Protein AF-A0A7W0U0N6-F1 (afdb_monomer)

Radius of gyration: 21.09 Å; Cα contacts (8 Å, |Δi|>4): 89; chains: 1; bounding box: 69×29×60 Å

Solvent-accessible surface area (backbone atoms only — not comparable to full-atom values): 8696 Å² total; per-residue (Å²): 133,81,74,81,74,58,59,68,42,43,40,37,26,28,72,69,35,67,68,32,42,52,53,50,46,70,64,41,48,64,62,42,32,56,54,19,29,76,70,56,76,35,71,67,64,10,51,52,24,40,54,53,24,50,54,53,46,60,73,46,20,74,78,48,62,51,89,54,74,61,64,69,55,53,49,50,43,24,53,51,38,28,52,51,50,50,53,47,56,55,50,56,56,55,70,77,46,95,68,92,76,91,75,93,65,88,69,77,49,86,72,50,64,69,55,61,72,66,80,81,74,85,85,76,77,79,79,90,74,82,81,74,88,84,88,82,89,79,85,85,135

Mean predicted aligned error: 13.94 Å

Nearest PDB structures (foldseek):
  5wuq-assembly1_A  TM=8.805E-01  e=7.749E-04  Bacillus subtilis subsp. subtilis str. 168
  5wur-assembly1_A  TM=8.815E-01  e=9.084E-04  Bacillus subtilis subsp. subtilis str. 168
  5wur-assembly2_B  TM=8.738E-01  e=4.450E-03  Bacillus subtilis subsp. subtilis str. 168
  4cxf-assembly1_A  TM=7.853E-01  e=4.948E-03  Cupriavidus metallidurans CH34
  8z6g-assembly1_B  TM=7.112E-01  e=2.620E-03  Pseudomonas aeruginosa

Secondary structure (DSSP, 8-state):
--PPPPHHHHHHHHTT-HHHHHHHHHHHHHHHHHHHHHHH--HHHHHHHHHHHHHHHHHTGGGS-TTS-HHHHHHHHHHHHHHHHHHHHHHHHHHHS---------PPPTTHHHHTT-S-S--------------------

Foldseek 3Di:
DQDQDDLVLLVVLLVLDPVSLVVVCVRCVVVLLVLLCVLQVDNVLSNVLLVVLSVVCSVCSVVDDSVDRVRVVSNVSSNVSSVVSVVVVVVVVCVVDPDDDDDDDPDDPPVVVVVVVPDDDPPPDDDDDDPDDDDDDDDDD

Structure (mmCIF, N/CA/C/O backbone):
data_AF-A0A7W0U0N6-F1
#
_entry.id   AF-A0A7W0U0N6-F1
#
loop_
_atom_site.group_PDB
_atom_site.id
_atom_site.type_symbol
_atom_site.label_atom_id
_atom_site.label_alt_id
_atom_site.label_comp_id
_atom_site.label_asym_id
_atom_site.label_entity_id
_atom_site.label_seq_id
_atom_site.pdbx_PDB_ins_code
_atom_site.Cartn_x
_atom_site.Cartn_y
_atom_site.Cartn_z
_atom_site.occupancy
_atom_site.B_iso_or_equiv
_atom_site.auth_seq_id
_atom_site.auth_comp_id
_atom_site.auth_asym_id
_atom_site.auth_atom_id
_atom_site.pdbx_PDB_model_num
ATOM 1 N N . MET A 1 1 ? -10.002 9.837 -11.534 1.00 39.72 1 MET A N 1
ATOM 2 C CA . MET A 1 1 ? -11.162 10.024 -10.641 1.00 39.72 1 MET A CA 1
ATOM 3 C C . MET A 1 1 ? -11.170 8.857 -9.666 1.00 39.72 1 MET A C 1
ATOM 5 O O . MET A 1 1 ? -11.759 7.830 -9.962 1.00 39.72 1 MET A O 1
ATOM 9 N N . THR A 1 2 ? -10.392 8.945 -8.587 1.00 52.56 2 THR A N 1
ATOM 10 C CA . THR A 1 2 ? -10.300 7.864 -7.596 1.00 52.56 2 THR A CA 1
ATOM 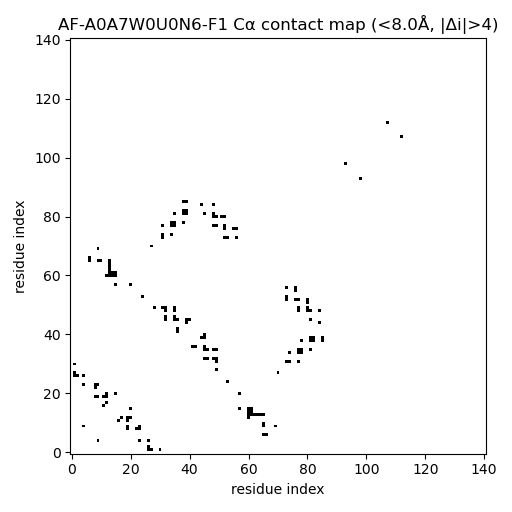11 C C . THR A 1 2 ? -11.601 7.854 -6.805 1.00 52.56 2 THR A C 1
ATOM 13 O O . THR A 1 2 ? -11.928 8.863 -6.180 1.00 52.56 2 THR A O 1
ATOM 16 N N . GLY A 1 3 ? -12.380 6.776 -6.906 1.00 58.25 3 GLY A N 1
ATOM 17 C CA . GLY A 1 3 ? -13.608 6.629 -6.129 1.00 58.25 3 GLY A CA 1
ATOM 18 C C . GLY A 1 3 ? -13.264 6.707 -4.646 1.00 58.25 3 GLY A C 1
ATOM 19 O O . GLY A 1 3 ? -12.399 5.966 -4.182 1.00 58.25 3 GLY A O 1
ATOM 20 N N . ARG A 1 4 ? -13.873 7.647 -3.918 1.00 71.88 4 ARG A N 1
ATOM 21 C CA . ARG A 1 4 ? -13.739 7.691 -2.461 1.00 71.88 4 ARG A CA 1
ATOM 22 C C . ARG A 1 4 ? -14.380 6.429 -1.898 1.00 71.88 4 ARG A C 1
ATOM 24 O O . ARG A 1 4 ? -15.546 6.164 -2.178 1.00 71.88 4 ARG A O 1
ATOM 31 N N . VAL A 1 5 ? -13.601 5.666 -1.145 1.00 86.56 5 VAL A N 1
ATOM 32 C CA . VAL A 1 5 ? -14.099 4.530 -0.370 1.00 86.56 5 VAL A CA 1
ATOM 33 C C . VAL A 1 5 ? -14.861 5.068 0.844 1.00 86.56 5 VAL A C 1
ATOM 35 O O . VAL A 1 5 ? -14.528 6.140 1.356 1.00 86.56 5 VAL A O 1
ATOM 38 N N . ASP A 1 6 ? -15.909 4.360 1.267 1.00 91.06 6 ASP A N 1
ATOM 39 C CA . ASP A 1 6 ? -16.696 4.738 2.442 1.00 91.06 6 ASP A CA 1
ATOM 40 C C . ASP A 1 6 ? -15.800 4.793 3.689 1.00 91.06 6 ASP A C 1
ATOM 42 O O . ASP A 1 6 ? -14.921 3.954 3.900 1.00 91.06 6 ASP A O 1
ATOM 46 N N . GLN A 1 7 ? -16.033 5.786 4.538 1.00 91.31 7 GLN A N 1
ATOM 47 C CA . GLN A 1 7 ? -15.305 5.953 5.785 1.00 91.31 7 GLN A CA 1
ATOM 48 C C . GLN A 1 7 ? -15.513 4.779 6.751 1.00 91.31 7 GLN A C 1
ATOM 50 O O . GLN A 1 7 ? -14.628 4.470 7.548 1.00 91.31 7 GLN A O 1
ATOM 55 N N . GLU A 1 8 ? -16.647 4.085 6.664 1.00 94.00 8 GLU A N 1
ATOM 56 C CA . GLU A 1 8 ? -16.878 2.861 7.429 1.00 94.00 8 GLU A CA 1
ATOM 57 C C . GLU A 1 8 ? -15.938 1.723 6.998 1.00 94.00 8 GLU A C 1
ATOM 59 O O . GLU A 1 8 ? -15.386 1.017 7.841 1.00 94.00 8 GLU A O 1
ATOM 64 N N . VAL A 1 9 ? -15.672 1.587 5.696 1.00 94.62 9 VAL A N 1
ATOM 65 C CA . VAL A 1 9 ? -14.695 0.614 5.178 1.00 94.62 9 VAL A CA 1
ATOM 66 C C . VAL A 1 9 ? -13.292 0.968 5.672 1.00 94.62 9 VAL A C 1
ATOM 68 O O . VAL A 1 9 ? -12.547 0.095 6.110 1.00 94.62 9 VAL A O 1
ATOM 71 N N . VAL A 1 10 ? -12.945 2.257 5.690 1.00 94.00 10 VAL A N 1
ATOM 72 C CA . VAL A 1 10 ? -11.660 2.734 6.225 1.00 94.00 10 VAL A CA 1
ATOM 73 C C . VAL A 1 10 ? -11.507 2.408 7.719 1.00 94.00 10 VAL A C 1
ATOM 75 O O . VAL A 1 10 ? -10.438 1.968 8.145 1.00 94.00 10 VAL A O 1
ATOM 78 N N . ARG A 1 11 ? -12.573 2.557 8.517 1.00 94.81 11 ARG A N 1
ATOM 79 C CA . ARG A 1 11 ? -12.577 2.184 9.944 1.00 94.81 11 ARG A CA 1
ATOM 80 C C . ARG A 1 11 ? -12.355 0.693 10.160 1.00 94.81 11 ARG A C 1
ATOM 82 O O . ARG A 1 11 ? -11.537 0.320 10.995 1.00 94.81 11 ARG A O 1
ATOM 89 N N . ARG A 1 12 ? -13.053 -0.154 9.403 1.00 95.88 12 ARG A N 1
ATOM 90 C CA . ARG A 1 12 ? -12.893 -1.615 9.484 1.00 95.88 12 ARG A CA 1
ATOM 91 C C . ARG A 1 12 ? -11.507 -2.061 9.040 1.00 95.88 12 ARG A C 1
ATOM 93 O O . ARG A 1 12 ? -10.902 -2.910 9.684 1.00 95.88 12 ARG A O 1
ATOM 100 N N . PHE A 1 13 ? -10.958 -1.428 8.007 1.00 94.88 13 PHE A N 1
ATOM 101 C CA . PHE A 1 13 ? -9.581 -1.663 7.588 1.00 94.88 13 PHE A CA 1
ATOM 102 C C . PHE A 1 13 ? -8.575 -1.334 8.701 1.00 94.88 13 PHE A C 1
ATOM 104 O O . PHE A 1 13 ? -7.690 -2.143 8.971 1.00 94.88 13 PHE A O 1
ATOM 111 N N . ALA A 1 14 ? -8.735 -0.202 9.395 1.00 94.12 14 ALA A N 1
ATOM 112 C CA . ALA A 1 14 ? -7.889 0.144 10.543 1.00 94.12 14 ALA A CA 1
ATOM 113 C C . ALA A 1 14 ? -8.038 -0.848 11.717 1.00 94.12 14 ALA A C 1
ATOM 115 O O . ALA A 1 14 ? -7.108 -1.026 12.500 1.00 94.12 14 ALA A O 1
ATOM 116 N N . ALA A 1 15 ? -9.185 -1.526 11.818 1.00 94.19 15 ALA A N 1
ATOM 117 C CA . ALA A 1 15 ? -9.430 -2.596 12.784 1.00 94.19 15 ALA A CA 1
ATOM 118 C C . ALA A 1 15 ? -8.908 -3.981 12.339 1.00 94.19 15 ALA A C 1
ATOM 120 O O . ALA A 1 15 ? -9.013 -4.933 13.111 1.00 94.19 15 ALA A O 1
ATOM 121 N N . GLY A 1 16 ? -8.338 -4.106 11.133 1.00 92.94 16 GLY A N 1
ATOM 122 C CA . GLY A 1 16 ? -7.803 -5.368 10.610 1.00 92.94 16 GLY A CA 1
ATOM 123 C C . GLY A 1 16 ? -8.845 -6.291 9.970 1.00 92.94 16 GLY A C 1
ATOM 124 O O . GLY A 1 16 ? -8.675 -7.505 9.999 1.00 92.94 16 GLY A O 1
ATOM 125 N N . ASP A 1 17 ? -9.925 -5.744 9.410 1.00 96.31 17 ASP A N 1
ATOM 126 C CA . ASP A 1 17 ? -10.930 -6.511 8.662 1.00 96.31 17 ASP A CA 1
ATOM 127 C C . ASP A 1 17 ? -10.449 -6.835 7.227 1.00 96.31 17 ASP A C 1
ATOM 129 O O . ASP A 1 17 ? -10.186 -5.937 6.417 1.00 96.31 17 ASP A O 1
ATOM 133 N N . ASP A 1 18 ? -10.369 -8.128 6.899 1.00 94.56 18 ASP A N 1
ATOM 134 C CA . ASP A 1 18 ? -9.938 -8.638 5.588 1.00 94.56 18 ASP A CA 1
ATOM 135 C C . ASP A 1 18 ? -10.884 -8.255 4.432 1.00 94.56 18 ASP A C 1
ATOM 137 O O . ASP A 1 18 ? -10.447 -8.027 3.293 1.00 94.56 18 ASP A O 1
ATOM 141 N N . ALA A 1 19 ? -12.191 -8.167 4.694 1.00 95.94 19 ALA A N 1
ATOM 142 C CA . ALA A 1 19 ? -13.171 -7.771 3.688 1.00 95.94 19 ALA A CA 1
ATOM 143 C C . ALA A 1 19 ? -13.000 -6.289 3.339 1.00 95.94 19 ALA A C 1
ATOM 145 O O . ALA A 1 19 ? -12.955 -5.928 2.160 1.00 95.94 19 ALA A O 1
ATOM 146 N N . ALA A 1 20 ? -12.785 -5.448 4.354 1.00 95.62 20 ALA A N 1
ATOM 147 C CA . ALA A 1 20 ? -12.505 -4.031 4.155 1.00 95.62 20 ALA A CA 1
ATOM 148 C C . ALA A 1 20 ? -11.193 -3.801 3.388 1.00 95.62 20 ALA A C 1
ATOM 150 O O . ALA A 1 20 ? -11.130 -2.963 2.483 1.00 95.62 20 ALA A O 1
ATOM 151 N N . PHE A 1 21 ? -10.151 -4.585 3.681 1.00 95.56 21 PHE A N 1
ATOM 152 C CA . PHE A 1 21 ? -8.914 -4.556 2.900 1.00 95.56 21 PHE A CA 1
ATOM 153 C C . PHE A 1 21 ? -9.141 -4.929 1.435 1.00 95.56 21 PHE A C 1
ATOM 155 O O . PHE A 1 21 ? -8.623 -4.259 0.542 1.00 95.56 21 PHE A O 1
ATOM 162 N N . SER A 1 22 ? -9.955 -5.952 1.173 1.00 95.75 22 SER A N 1
ATOM 163 C CA . SER A 1 22 ? -10.295 -6.370 -0.190 1.00 95.75 22 SER A CA 1
ATOM 164 C C . SER A 1 22 ? -11.011 -5.266 -0.976 1.00 95.75 22 SER A C 1
ATOM 166 O O . SER A 1 22 ? -10.752 -5.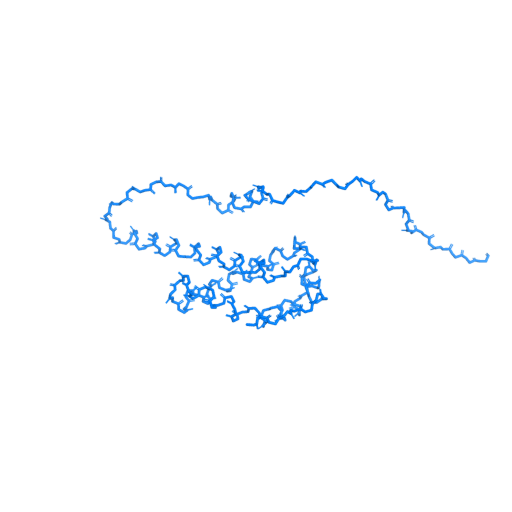080 -2.168 1.00 95.75 22 SER A O 1
ATOM 168 N N . GLU A 1 23 ? -11.887 -4.501 -0.324 1.00 95.50 23 GLU A N 1
ATOM 169 C CA . GLU A 1 23 ? -12.556 -3.345 -0.930 1.00 95.50 23 GLU A CA 1
ATOM 170 C C . GLU A 1 23 ? -11.569 -2.219 -1.264 1.00 95.50 23 GLU A C 1
ATOM 172 O O . GLU A 1 23 ? -11.557 -1.718 -2.393 1.00 95.50 23 GLU A O 1
ATOM 177 N N . ILE A 1 24 ? -10.681 -1.878 -0.327 1.00 95.25 24 ILE A N 1
ATOM 178 C CA . ILE A 1 24 ? -9.612 -0.894 -0.548 1.00 95.25 24 ILE A CA 1
ATOM 179 C C . ILE A 1 24 ? -8.692 -1.348 -1.686 1.00 95.25 24 ILE A C 1
ATOM 181 O O . ILE A 1 24 ? -8.366 -0.560 -2.575 1.00 95.25 24 ILE A O 1
ATOM 185 N N . TYR A 1 25 ? -8.311 -2.623 -1.717 1.00 95.56 25 TYR A N 1
ATOM 186 C CA . TYR A 1 25 ? -7.469 -3.177 -2.771 1.00 95.56 25 TYR A CA 1
ATOM 187 C C . TYR A 1 25 ? -8.104 -3.002 -4.155 1.00 95.56 25 TYR A C 1
ATOM 189 O O . TYR A 1 25 ? -7.464 -2.500 -5.084 1.00 95.56 25 TYR A O 1
ATOM 197 N N . ARG A 1 26 ? -9.387 -3.349 -4.303 1.00 94.94 26 ARG A N 1
ATOM 198 C CA . ARG A 1 26 ? -10.123 -3.187 -5.569 1.00 94.94 26 ARG A CA 1
ATOM 199 C C . ARG A 1 26 ? -10.198 -1.725 -6.008 1.00 94.94 26 ARG A C 1
ATOM 201 O O . ARG A 1 26 ? -10.059 -1.447 -7.196 1.00 94.94 26 ARG A O 1
ATOM 208 N N . ALA A 1 27 ? -10.376 -0.799 -5.068 1.00 94.81 27 ALA A N 1
ATOM 209 C CA . ALA A 1 27 ? -10.481 0.626 -5.369 1.00 94.81 27 ALA A CA 1
ATOM 210 C C . ALA A 1 27 ? -9.135 1.273 -5.748 1.00 94.81 27 ALA A C 1
ATOM 212 O O . ALA A 1 27 ? -9.085 2.124 -6.640 1.00 94.81 27 ALA A O 1
ATOM 213 N N . TYR A 1 28 ? -8.042 0.885 -5.081 1.00 95.88 28 TYR A N 1
ATOM 214 C CA . TYR A 1 28 ? -6.764 1.601 -5.168 1.00 95.88 28 TYR A CA 1
ATOM 215 C C . TYR A 1 28 ? -5.663 0.876 -5.947 1.00 95.88 28 TYR A C 1
ATOM 217 O O . TYR A 1 28 ? -4.700 1.535 -6.340 1.00 95.88 28 TYR A O 1
ATOM 225 N N . SER A 1 29 ? -5.806 -0.417 -6.258 1.00 95.81 29 SER A N 1
ATOM 226 C CA . SER A 1 29 ? -4.802 -1.181 -7.021 1.00 95.81 29 SER A CA 1
ATOM 227 C C . SER A 1 29 ? -4.451 -0.540 -8.367 1.00 95.81 29 SER A C 1
ATOM 229 O O . SER A 1 29 ? -3.276 -0.308 -8.636 1.00 95.81 29 SER A O 1
ATOM 231 N N . GLY A 1 30 ? -5.439 -0.165 -9.185 1.00 95.94 30 GLY A N 1
ATOM 232 C CA . GLY A 1 30 ? -5.211 0.502 -10.476 1.00 95.94 30 GLY A CA 1
ATOM 233 C C . GLY A 1 30 ? -4.512 1.872 -10.366 1.00 95.94 30 GLY A C 1
ATOM 234 O O . GLY A 1 30 ? -3.502 2.104 -11.041 1.00 95.94 30 GLY A O 1
ATOM 235 N N . PRO A 1 31 ? -5.000 2.798 -9.515 1.00 95.25 31 PRO A N 1
ATOM 236 C CA . PRO A 1 31 ? -4.324 4.068 -9.253 1.00 95.25 31 PRO A CA 1
ATOM 237 C C . PRO A 1 31 ? -2.893 3.915 -8.716 1.00 95.25 31 PRO A C 1
ATOM 239 O O . PRO A 1 31 ? -1.987 4.595 -9.197 1.00 95.25 31 PRO A O 1
ATOM 242 N N . MET A 1 32 ? -2.667 3.007 -7.761 1.00 96.81 32 MET A N 1
ATOM 243 C CA . MET A 1 32 ? -1.333 2.725 -7.218 1.00 96.81 32 MET A CA 1
ATOM 244 C C . MET A 1 32 ? -0.412 2.142 -8.294 1.00 96.81 32 MET A C 1
ATOM 246 O O . MET A 1 32 ? 0.723 2.592 -8.439 1.00 96.81 32 MET A O 1
ATOM 250 N N . PHE A 1 33 ? -0.922 1.224 -9.116 1.00 97.00 33 PHE A N 1
ATOM 251 C CA . PHE A 1 33 ? -0.189 0.661 -10.248 1.00 97.00 33 PHE A CA 1
ATOM 252 C C . PHE A 1 33 ? 0.228 1.732 -11.253 1.00 97.00 33 PHE A C 1
ATOM 254 O O . PHE A 1 33 ? 1.381 1.775 -11.669 1.00 97.00 33 PHE A O 1
ATOM 261 N N . SER A 1 34 ? -0.662 2.672 -11.568 1.00 96.12 34 SER A N 1
ATOM 262 C CA . SER A 1 34 ? -0.346 3.794 -12.459 1.00 96.12 34 SER A CA 1
ATOM 263 C C . SER A 1 34 ? 0.786 4.676 -11.911 1.00 96.12 34 SER A C 1
ATOM 265 O O . SER A 1 34 ? 1.615 5.171 -12.675 1.00 96.12 34 SER A O 1
ATOM 267 N N . ILE A 1 35 ? 0.848 4.878 -10.590 1.00 93.94 35 ILE A N 1
ATOM 268 C CA . ILE A 1 35 ? 1.927 5.632 -9.928 1.00 93.94 35 ILE A CA 1
ATOM 269 C C . ILE A 1 35 ? 3.245 4.850 -9.969 1.00 93.94 35 ILE A C 1
ATOM 271 O O . ILE A 1 35 ? 4.291 5.418 -10.299 1.00 93.94 35 ILE A O 1
ATOM 275 N N . ALA A 1 36 ? 3.199 3.559 -9.645 1.00 94.25 36 ALA A N 1
ATOM 276 C CA . ALA A 1 36 ? 4.364 2.686 -9.668 1.00 94.25 36 ALA A CA 1
ATOM 277 C C . ALA A 1 36 ? 4.944 2.572 -11.085 1.00 94.25 36 ALA A C 1
ATOM 279 O O . ALA A 1 36 ? 6.142 2.770 -11.274 1.00 94.25 36 ALA A O 1
ATOM 280 N N . LEU A 1 37 ? 4.091 2.386 -12.096 1.00 95.19 37 LEU A N 1
ATOM 281 C CA . LEU A 1 37 ? 4.489 2.285 -13.498 1.00 95.19 37 LEU A CA 1
ATOM 282 C C . LEU A 1 37 ? 5.186 3.554 -14.001 1.00 95.19 37 LEU A C 1
ATOM 284 O O . LEU A 1 37 ? 6.200 3.463 -14.684 1.00 95.19 37 LEU A O 1
ATOM 288 N N . ARG A 1 38 ? 4.706 4.745 -13.618 1.00 93.31 38 ARG A N 1
ATOM 289 C CA . ARG A 1 38 ? 5.360 6.021 -13.977 1.00 93.31 38 ARG A CA 1
ATOM 290 C C . ARG A 1 38 ? 6.727 6.203 -13.319 1.00 93.31 38 ARG A C 1
ATOM 292 O O . ARG A 1 38 ? 7.519 7.003 -13.803 1.00 93.31 38 ARG A O 1
ATOM 299 N N . THR A 1 39 ? 6.971 5.507 -12.212 1.00 89.19 39 THR A N 1
ATOM 300 C CA . THR A 1 39 ? 8.220 5.588 -11.447 1.00 89.19 39 THR A CA 1
ATOM 301 C C . THR A 1 39 ? 9.238 4.552 -11.928 1.00 89.19 39 THR A C 1
ATOM 303 O O . THR A 1 39 ? 10.415 4.869 -12.045 1.00 89.19 39 THR A O 1
ATOM 306 N N . LEU A 1 40 ? 8.786 3.328 -12.211 1.00 92.62 40 LEU A N 1
ATOM 307 C CA . LEU A 1 40 ? 9.637 2.173 -12.517 1.00 92.62 40 LEU A CA 1
ATOM 308 C C . LEU A 1 40 ? 9.773 1.889 -14.017 1.00 92.62 40 LEU A C 1
ATOM 310 O O . LEU A 1 40 ? 10.743 1.270 -14.434 1.00 92.62 40 LEU A O 1
ATOM 314 N N . GLY A 1 41 ? 8.806 2.299 -14.842 1.00 90.88 41 GLY A N 1
ATOM 315 C CA . GLY A 1 41 ? 8.833 2.107 -16.298 1.00 90.88 41 GLY A CA 1
ATOM 316 C C . GLY A 1 41 ? 8.638 0.663 -16.783 1.00 90.88 41 GLY A C 1
ATOM 317 O O . GLY A 1 41 ? 8.509 0.448 -17.985 1.00 90.88 41 GLY A O 1
ATOM 318 N N . ARG A 1 42 ? 8.570 -0.322 -15.878 1.00 92.56 42 ARG A N 1
ATOM 319 C CA . ARG A 1 42 ? 8.365 -1.749 -16.173 1.00 92.56 42 ARG A CA 1
ATOM 320 C C . ARG A 1 42 ? 7.097 -2.261 -15.498 1.00 92.56 42 ARG A C 1
ATOM 322 O O . ARG A 1 42 ? 6.859 -1.965 -14.329 1.00 92.56 42 ARG A O 1
ATOM 329 N N . HIS A 1 43 ? 6.298 -3.039 -16.227 1.00 94.12 43 HIS A N 1
ATOM 330 C CA . HIS A 1 43 ? 5.017 -3.551 -15.734 1.00 94.12 43 HIS A CA 1
ATOM 331 C C . HIS A 1 43 ? 5.196 -4.526 -14.561 1.00 94.12 43 HIS A C 1
ATOM 333 O O . HIS A 1 43 ? 4.515 -4.385 -13.547 1.00 94.12 43 HIS A O 1
ATOM 339 N N . ASP A 1 44 ? 6.140 -5.463 -14.673 1.00 93.94 44 ASP A N 1
ATOM 340 C CA . ASP A 1 44 ? 6.374 -6.496 -13.655 1.00 93.94 44 ASP A CA 1
ATOM 341 C C . ASP A 1 44 ? 6.847 -5.877 -12.336 1.00 93.94 44 ASP A C 1
ATOM 343 O O . ASP A 1 44 ? 6.200 -6.032 -11.303 1.00 93.94 44 ASP A O 1
ATOM 347 N N . THR A 1 45 ? 7.886 -5.036 -12.390 1.00 93.12 45 THR A N 1
ATOM 348 C CA . THR A 1 45 ? 8.398 -4.325 -11.210 1.00 93.12 45 THR A CA 1
ATOM 349 C C . THR A 1 45 ? 7.336 -3.412 -10.588 1.00 93.12 45 THR A C 1
ATOM 351 O O . THR A 1 45 ? 7.276 -3.256 -9.369 1.00 93.12 45 THR A O 1
ATOM 354 N N . ALA A 1 46 ? 6.466 -2.802 -11.402 1.00 95.12 46 ALA A N 1
ATOM 355 C CA . ALA A 1 46 ? 5.361 -1.991 -10.898 1.00 95.12 46 ALA A CA 1
ATOM 356 C C . ALA A 1 46 ? 4.297 -2.830 -10.175 1.00 95.12 46 ALA A C 1
ATOM 358 O O . ALA A 1 46 ? 3.778 -2.389 -9.148 1.00 95.12 46 ALA A O 1
ATOM 359 N N . ALA A 1 47 ? 3.983 -4.029 -10.673 1.00 96.62 47 ALA A N 1
ATOM 360 C CA . ALA A 1 47 ? 3.057 -4.944 -10.015 1.00 96.62 47 ALA A CA 1
ATOM 361 C C . ALA A 1 47 ? 3.610 -5.387 -8.652 1.00 96.62 47 ALA A C 1
ATOM 363 O O . ALA A 1 47 ? 2.891 -5.320 -7.651 1.00 96.62 47 ALA A O 1
ATOM 364 N N . ASP A 1 48 ? 4.899 -5.719 -8.595 1.00 95.81 48 ASP A N 1
ATOM 365 C CA . ASP A 1 48 ? 5.593 -6.074 -7.355 1.00 95.81 48 ASP A CA 1
ATOM 366 C C . ASP A 1 48 ? 5.590 -4.919 -6.349 1.00 95.81 48 ASP A C 1
ATOM 368 O O . ASP A 1 48 ? 5.305 -5.115 -5.164 1.00 95.81 48 ASP A O 1
ATOM 372 N N . ALA A 1 49 ? 5.831 -3.690 -6.816 1.00 95.75 49 ALA A N 1
ATOM 373 C CA . ALA A 1 49 ? 5.782 -2.498 -5.974 1.00 95.75 49 ALA A CA 1
ATOM 374 C C . ALA A 1 49 ? 4.405 -2.308 -5.326 1.00 95.75 49 ALA A C 1
ATOM 376 O O . ALA A 1 49 ? 4.314 -1.988 -4.141 1.00 95.75 49 ALA A O 1
ATOM 377 N N . VAL A 1 50 ? 3.327 -2.512 -6.087 1.00 97.50 50 VAL A N 1
ATOM 378 C CA . VAL A 1 50 ? 1.955 -2.394 -5.578 1.00 97.50 50 VAL A CA 1
ATOM 379 C C . VAL A 1 50 ? 1.654 -3.482 -4.554 1.00 97.50 50 VAL A C 1
ATOM 381 O O . VAL A 1 50 ? 1.099 -3.179 -3.499 1.00 97.50 50 VAL A O 1
ATOM 384 N N . GLN A 1 51 ? 2.042 -4.729 -4.823 1.00 97.12 51 GLN A N 1
ATOM 385 C CA . GLN A 1 51 ? 1.857 -5.828 -3.874 1.00 97.12 51 GLN A CA 1
ATOM 386 C C . GLN A 1 51 ? 2.583 -5.548 -2.555 1.00 97.12 51 GLN A C 1
ATOM 388 O O . GLN A 1 51 ? 1.971 -5.594 -1.487 1.00 97.12 51 GLN A O 1
ATOM 393 N N . GLN A 1 52 ? 3.862 -5.171 -2.623 1.00 97.56 52 GLN A N 1
ATOM 394 C CA . GLN A 1 52 ? 4.644 -4.803 -1.443 1.00 97.56 52 GLN A CA 1
ATOM 395 C C . GLN A 1 52 ? 4.031 -3.610 -0.699 1.00 97.56 52 GLN A C 1
ATOM 397 O O . GLN A 1 52 ? 3.949 -3.630 0.529 1.00 97.56 52 GLN A O 1
ATOM 402 N N . ALA A 1 53 ? 3.546 -2.595 -1.419 1.00 96.94 53 ALA A N 1
ATOM 403 C CA . ALA A 1 53 ? 2.882 -1.443 -0.817 1.00 96.94 53 ALA A CA 1
ATOM 404 C C . ALA A 1 53 ? 1.611 -1.839 -0.051 1.00 96.94 53 ALA A C 1
ATOM 406 O O . ALA A 1 53 ? 1.394 -1.348 1.055 1.00 96.94 53 ALA A O 1
ATOM 407 N N . PHE A 1 54 ? 0.798 -2.756 -0.581 1.00 97.75 54 PHE A N 1
ATOM 408 C CA . PHE A 1 54 ? -0.383 -3.256 0.125 1.00 97.75 54 PHE A CA 1
ATOM 409 C C . PHE A 1 54 ? -0.033 -4.094 1.355 1.00 97.75 54 PHE A C 1
ATOM 411 O O . PHE A 1 54 ? -0.688 -3.951 2.385 1.00 97.75 54 PHE A O 1
ATOM 418 N N . VAL A 1 55 ? 1.023 -4.910 1.294 1.00 97.38 55 VAL A N 1
ATOM 419 C CA . VAL A 1 55 ? 1.519 -5.648 2.468 1.00 97.38 55 VAL A CA 1
ATOM 420 C C . VAL A 1 55 ? 1.973 -4.680 3.564 1.00 97.38 55 VAL A C 1
ATOM 422 O O . VAL A 1 55 ? 1.662 -4.881 4.738 1.00 97.38 55 VAL A O 1
ATOM 425 N N . LEU A 1 56 ? 2.685 -3.610 3.199 1.00 95.31 56 LEU A N 1
ATOM 426 C CA . LEU A 1 56 ? 3.096 -2.566 4.141 1.00 95.31 56 LEU A CA 1
ATOM 427 C C . LEU A 1 56 ? 1.893 -1.803 4.707 1.00 95.31 56 LEU A C 1
ATOM 429 O O . LEU A 1 56 ? 1.849 -1.552 5.908 1.00 95.31 56 LEU A O 1
ATOM 433 N N . ALA A 1 57 ? 0.908 -1.479 3.868 1.00 95.50 57 ALA A N 1
ATOM 434 C CA . ALA A 1 57 ? -0.324 -0.832 4.302 1.00 95.50 57 ALA A CA 1
ATOM 435 C C . ALA A 1 57 ? -1.099 -1.707 5.296 1.00 95.50 57 ALA A C 1
ATOM 437 O O . ALA A 1 57 ? -1.526 -1.208 6.329 1.00 95.50 57 ALA A O 1
ATOM 438 N N . TRP A 1 58 ? -1.225 -3.012 5.042 1.00 95.12 58 TRP A N 1
ATOM 439 C CA . TRP A 1 58 ? -1.862 -3.938 5.980 1.00 95.12 58 TRP A CA 1
ATOM 440 C C . TRP A 1 58 ? -1.124 -3.996 7.321 1.00 95.12 58 TRP A C 1
ATOM 442 O O . TRP A 1 58 ? -1.742 -3.889 8.371 1.00 95.12 58 TRP A O 1
ATOM 452 N N . LYS A 1 59 ? 0.212 -4.078 7.308 1.00 94.38 59 LYS A N 1
ATOM 453 C CA . LYS A 1 59 ? 1.016 -4.065 8.544 1.00 94.38 59 LYS A CA 1
ATOM 454 C C . LYS A 1 59 ? 0.877 -2.762 9.337 1.00 94.38 59 LYS A C 1
ATOM 456 O O . LYS A 1 59 ? 0.982 -2.783 10.558 1.00 94.38 59 LYS A O 1
ATOM 461 N N . ALA A 1 60 ? 0.664 -1.642 8.651 1.00 92.88 60 ALA A N 1
ATOM 462 C CA . ALA A 1 60 ? 0.522 -0.319 9.253 1.00 92.88 60 ALA A CA 1
ATOM 463 C C . ALA A 1 60 ? -0.942 0.097 9.501 1.00 92.88 60 ALA A C 1
ATOM 465 O O . ALA A 1 60 ? -1.177 1.213 9.967 1.00 92.88 60 ALA A O 1
ATOM 466 N N . SER A 1 61 ? -1.924 -0.766 9.207 1.00 93.44 61 SER A N 1
ATOM 467 C CA . SER A 1 61 ? -3.353 -0.427 9.264 1.00 93.44 61 SER A CA 1
ATOM 468 C C . SER A 1 61 ? -3.803 -0.035 10.672 1.00 93.44 61 SER A C 1
ATOM 470 O O . SER A 1 61 ? -4.499 0.961 10.836 1.00 93.44 61 SER A O 1
ATOM 472 N N . ALA A 1 62 ? -3.315 -0.735 11.699 1.00 90.38 62 ALA A N 1
ATOM 473 C CA . ALA A 1 62 ? -3.650 -0.470 13.099 1.00 90.38 62 ALA A CA 1
ATOM 474 C C . ALA A 1 62 ? -3.162 0.901 13.606 1.00 90.38 62 ALA A C 1
ATOM 476 O O . ALA A 1 62 ? -3.670 1.417 14.599 1.00 90.38 62 ALA A O 1
ATOM 477 N N . SER A 1 63 ? -2.158 1.496 12.952 1.00 88.75 63 SER A N 1
ATOM 478 C CA . SER A 1 63 ? -1.646 2.836 13.278 1.00 88.75 63 SER A CA 1
ATOM 479 C C . SER A 1 63 ? -2.269 3.939 12.419 1.00 88.75 63 SER A C 1
ATOM 481 O O . SER A 1 63 ? -1.985 5.118 12.635 1.00 88.75 63 SER A O 1
ATOM 483 N N . PHE A 1 64 ? -3.089 3.582 11.430 1.00 89.38 64 PHE A N 1
ATOM 484 C CA . PHE A 1 64 ? -3.752 4.544 10.563 1.00 89.38 64 PHE A CA 1
ATOM 485 C C . PHE A 1 64 ? -4.920 5.216 11.295 1.00 89.38 64 PHE A C 1
ATOM 487 O O . PHE A 1 64 ? -5.744 4.554 11.920 1.00 89.38 64 PHE A O 1
ATOM 494 N N . ALA A 1 65 ? -5.006 6.545 11.199 1.00 89.50 65 ALA A N 1
ATOM 495 C CA . ALA A 1 65 ? -6.113 7.306 11.767 1.00 89.50 65 ALA A CA 1
ATOM 496 C C . ALA A 1 65 ? -7.350 7.192 10.853 1.00 89.50 65 ALA A C 1
ATOM 498 O O . ALA A 1 65 ? -7.315 7.722 9.742 1.00 89.50 65 ALA A O 1
ATOM 499 N N . PRO A 1 66 ? -8.450 6.551 11.284 1.00 87.31 66 PRO A N 1
ATOM 500 C CA . PRO A 1 66 ? -9.608 6.283 10.426 1.00 87.31 66 PRO A CA 1
ATOM 501 C C . PRO A 1 66 ? -10.402 7.539 10.021 1.00 87.31 66 PRO A C 1
ATOM 503 O O . PRO A 1 66 ? -11.272 7.486 9.150 1.00 87.31 66 PRO A O 1
ATOM 506 N N . GLU A 1 67 ? -10.132 8.685 10.644 1.00 88.06 67 GLU A N 1
ATOM 507 C CA . GLU A 1 67 ? -10.667 9.988 10.245 1.00 88.06 67 GLU A CA 1
ATOM 508 C C . GLU A 1 67 ? -9.924 10.593 9.044 1.00 88.06 67 GLU A C 1
ATOM 510 O O . GLU A 1 67 ? -10.437 11.520 8.414 1.00 88.06 67 GLU A O 1
ATOM 515 N N . ALA A 1 68 ? -8.722 10.099 8.736 1.00 88.06 68 ALA A N 1
ATOM 516 C CA . ALA A 1 68 ? -7.913 10.577 7.626 1.00 88.06 68 ALA A CA 1
ATOM 517 C C . ALA A 1 68 ? -8.334 9.938 6.293 1.00 88.06 68 ALA A C 1
ATOM 519 O O . ALA A 1 68 ? -8.874 8.834 6.238 1.00 88.06 68 ALA A O 1
ATOM 520 N N . ASP A 1 69 ? -8.038 10.630 5.189 1.00 88.94 69 ASP A N 1
ATOM 521 C CA . ASP A 1 69 ? -8.208 10.061 3.852 1.00 88.94 69 ASP A CA 1
ATOM 522 C C . ASP A 1 69 ? -7.151 8.969 3.618 1.00 88.94 69 ASP A C 1
ATOM 524 O O . ASP A 1 69 ? -5.947 9.195 3.779 1.00 88.94 69 ASP A O 1
ATOM 528 N N . VAL A 1 70 ? -7.603 7.776 3.232 1.00 92.19 70 VAL A N 1
ATOM 529 C CA . VAL A 1 70 ? -6.739 6.619 2.975 1.00 92.19 70 VAL A CA 1
ATOM 530 C C . VAL A 1 70 ? -5.949 6.775 1.671 1.00 92.19 70 VAL A C 1
ATOM 532 O O . VAL A 1 70 ? -4.848 6.238 1.545 1.00 92.19 70 VAL A O 1
ATOM 535 N N . ALA A 1 71 ? -6.453 7.554 0.703 1.00 91.50 71 ALA A N 1
ATOM 536 C CA . ALA A 1 71 ? -5.836 7.657 -0.619 1.00 91.50 71 ALA A CA 1
ATOM 537 C C . ALA A 1 71 ? -4.426 8.283 -0.584 1.00 91.50 71 ALA A C 1
ATOM 539 O O . ALA A 1 71 ? -3.490 7.663 -1.099 1.00 91.50 71 ALA A O 1
ATOM 540 N N . PRO A 1 72 ? -4.203 9.461 0.042 1.00 93.38 72 PRO A N 1
ATOM 541 C CA . PRO A 1 72 ? -2.866 10.052 0.133 1.00 93.38 72 PRO A CA 1
ATOM 542 C C . PRO A 1 72 ? -1.878 9.169 0.902 1.00 93.38 72 PRO A C 1
ATOM 544 O O . PRO A 1 72 ? -0.691 9.125 0.566 1.00 93.38 72 PRO A O 1
ATOM 547 N N . TRP A 1 73 ? -2.363 8.445 1.912 1.00 94.62 73 TRP A N 1
ATOM 548 C CA . TRP A 1 73 ? -1.552 7.524 2.701 1.00 94.62 73 TRP A CA 1
ATOM 549 C C . TRP A 1 73 ? -1.077 6.330 1.859 1.00 94.62 73 TRP A C 1
ATOM 551 O O . TRP A 1 73 ? 0.129 6.092 1.770 1.00 94.62 73 TRP A O 1
ATOM 561 N N . LEU A 1 74 ? -1.979 5.670 1.124 1.00 95.25 74 LEU A N 1
ATOM 562 C CA . LEU A 1 74 ? -1.630 4.581 0.200 1.00 95.25 74 LEU A CA 1
ATOM 563 C C . LEU A 1 74 ? -0.687 5.034 -0.920 1.00 95.25 74 LEU A C 1
ATOM 565 O O . LEU A 1 74 ? 0.275 4.336 -1.253 1.00 95.25 74 LEU A O 1
ATOM 569 N N . PHE A 1 75 ? -0.912 6.218 -1.493 1.00 94.38 75 PHE A N 1
ATOM 570 C CA . PHE A 1 75 ? -0.038 6.757 -2.538 1.00 94.38 75 PHE A CA 1
ATOM 571 C C . PHE A 1 75 ? 1.358 7.084 -2.012 1.00 94.38 75 PHE A C 1
ATOM 573 O O . PHE A 1 75 ? 2.346 6.871 -2.717 1.00 94.38 75 PHE A O 1
ATOM 580 N N . THR A 1 76 ? 1.458 7.538 -0.761 1.00 95.06 76 THR A N 1
ATOM 581 C CA . THR A 1 76 ? 2.747 7.760 -0.099 1.00 95.06 76 THR A CA 1
ATOM 582 C C . THR A 1 76 ? 3.513 6.452 0.058 1.00 95.06 76 THR A C 1
ATOM 584 O O . THR A 1 76 ? 4.688 6.397 -0.309 1.00 95.06 76 THR A O 1
ATOM 587 N N . ILE A 1 77 ? 2.856 5.392 0.543 1.00 95.81 77 ILE A N 1
ATOM 588 C CA . ILE A 1 77 ? 3.466 4.061 0.668 1.00 95.81 77 ILE A CA 1
ATOM 589 C C . ILE A 1 77 ? 3.920 3.564 -0.709 1.00 95.81 77 ILE A C 1
ATOM 591 O O . ILE A 1 77 ? 5.089 3.241 -0.885 1.00 95.81 77 ILE A O 1
ATOM 595 N N . THR A 1 78 ? 3.042 3.621 -1.713 1.00 95.94 78 THR A N 1
ATOM 596 C CA . THR A 1 78 ? 3.341 3.187 -3.090 1.00 95.94 78 THR A CA 1
ATOM 597 C C . THR A 1 78 ? 4.567 3.887 -3.663 1.00 95.94 78 THR A C 1
ATOM 599 O O . THR A 1 78 ? 5.463 3.242 -4.202 1.00 95.94 78 THR A O 1
ATOM 602 N N . ARG A 1 79 ? 4.637 5.218 -3.534 1.00 93.50 79 ARG A N 1
ATOM 603 C CA . ARG A 1 79 ? 5.762 6.003 -4.050 1.00 93.50 79 ARG A CA 1
ATOM 604 C C . ARG A 1 79 ? 7.066 5.638 -3.349 1.00 93.50 79 ARG A C 1
ATOM 606 O O . ARG A 1 79 ? 8.094 5.532 -4.010 1.00 93.50 79 ARG A O 1
ATOM 613 N N . ARG A 1 80 ? 7.028 5.448 -2.026 1.00 95.44 80 ARG A N 1
ATOM 614 C CA . ARG A 1 80 ? 8.197 5.024 -1.241 1.00 95.44 80 ARG A CA 1
ATOM 615 C C . ARG A 1 80 ? 8.685 3.650 -1.695 1.00 95.44 80 ARG A C 1
ATOM 617 O O . ARG A 1 80 ? 9.866 3.518 -1.993 1.00 95.44 80 ARG A O 1
ATOM 624 N N . THR A 1 81 ? 7.784 2.679 -1.830 1.00 95.75 81 THR A N 1
ATOM 625 C CA . THR A 1 81 ? 8.110 1.326 -2.301 1.00 95.75 81 THR A CA 1
ATOM 626 C C . THR A 1 81 ? 8.675 1.332 -3.722 1.00 95.75 81 THR A C 1
ATOM 628 O O . THR A 1 81 ? 9.700 0.708 -3.974 1.00 95.75 81 THR A O 1
ATOM 631 N N . ALA A 1 82 ? 8.074 2.090 -4.643 1.00 94.06 82 ALA A N 1
ATOM 632 C CA . ALA A 1 82 ? 8.569 2.195 -6.015 1.00 94.06 82 ALA A CA 1
ATOM 633 C C . ALA A 1 82 ? 9.970 2.831 -6.086 1.00 94.06 82 ALA A C 1
ATOM 635 O O . ALA A 1 82 ? 10.825 2.356 -6.826 1.00 94.06 82 ALA A O 1
ATOM 636 N N . ILE A 1 83 ? 10.237 3.876 -5.294 1.00 93.69 83 ILE A N 1
ATOM 637 C CA . ILE A 1 83 ? 11.573 4.489 -5.217 1.00 93.69 83 ILE A CA 1
ATOM 638 C C . ILE A 1 83 ? 12.593 3.511 -4.632 1.00 93.69 83 ILE A C 1
ATOM 640 O O . ILE A 1 83 ? 13.727 3.469 -5.103 1.00 93.69 83 ILE A O 1
ATOM 644 N N . ASP A 1 84 ? 12.218 2.743 -3.610 1.00 91.75 84 ASP A N 1
ATOM 645 C CA . ASP A 1 84 ? 13.119 1.766 -3.003 1.00 91.75 84 ASP A CA 1
ATOM 646 C C . ASP A 1 84 ? 13.497 0.652 -3.990 1.00 91.75 84 ASP A C 1
ATOM 648 O O . ASP A 1 84 ? 14.679 0.351 -4.149 1.00 91.75 84 ASP A O 1
ATOM 652 N N . LEU A 1 85 ? 12.527 0.120 -4.739 1.00 91.94 85 LEU A N 1
ATOM 653 C CA . LEU A 1 85 ? 12.791 -0.850 -5.807 1.00 91.94 85 LEU A CA 1
ATOM 654 C C . LEU A 1 85 ? 13.667 -0.263 -6.917 1.00 91.94 85 LEU A C 1
ATOM 656 O O . LEU A 1 85 ? 14.653 -0.883 -7.302 1.00 91.94 85 LEU A O 1
ATOM 660 N N . TRP A 1 86 ? 13.383 0.964 -7.360 1.00 91.31 86 TRP A N 1
ATOM 661 C CA . TRP A 1 86 ? 14.211 1.652 -8.354 1.00 91.31 86 TRP A CA 1
ATOM 662 C C . TRP A 1 86 ? 15.666 1.822 -7.887 1.00 91.31 86 TRP A C 1
ATOM 664 O O . TRP A 1 86 ? 16.603 1.655 -8.665 1.00 91.31 86 TRP A O 1
ATOM 674 N N . ARG A 1 87 ? 15.877 2.131 -6.600 1.00 89.56 87 ARG A N 1
ATOM 675 C CA . ARG A 1 87 ? 17.222 2.232 -6.010 1.00 89.56 87 ARG A CA 1
ATOM 676 C C . ARG A 1 87 ? 17.931 0.883 -5.953 1.00 89.56 87 ARG A C 1
ATOM 678 O O . ARG A 1 87 ? 19.139 0.851 -6.160 1.00 89.56 87 ARG A O 1
ATOM 685 N N . ARG A 1 88 ? 17.211 -0.200 -5.647 1.00 87.56 88 ARG A N 1
ATOM 686 C CA . ARG A 1 88 ? 17.765 -1.563 -5.623 1.00 87.56 88 ARG A CA 1
ATOM 687 C C . ARG A 1 88 ? 18.208 -1.997 -7.015 1.00 87.56 88 ARG A C 1
ATOM 689 O O . ARG A 1 88 ? 19.370 -2.328 -7.173 1.00 87.56 88 ARG A O 1
ATOM 696 N N . GLU A 1 89 ? 17.349 -1.843 -8.020 1.00 83.75 89 GLU A N 1
ATOM 697 C CA . GLU A 1 89 ? 17.661 -2.233 -9.402 1.00 83.75 89 GLU A CA 1
ATOM 698 C C . GLU A 1 89 ? 18.874 -1.464 -9.951 1.00 83.75 89 GLU A C 1
ATOM 700 O O . GLU A 1 89 ? 19.729 -2.033 -10.620 1.00 83.75 89 GLU A O 1
ATOM 705 N N . ARG A 1 90 ? 19.031 -0.183 -9.588 1.00 80.38 90 ARG A N 1
ATOM 706 C CA . ARG A 1 90 ? 20.245 0.581 -9.925 1.00 80.38 90 ARG A CA 1
ATOM 707 C C . ARG A 1 90 ? 21.503 0.080 -9.228 1.00 80.38 90 ARG A C 1
ATOM 709 O O . ARG A 1 90 ? 22.566 0.151 -9.829 1.00 80.38 90 ARG A O 1
ATOM 716 N N . ARG A 1 91 ? 21.413 -0.363 -7.972 1.00 75.50 91 ARG A N 1
ATOM 717 C CA . ARG A 1 91 ? 22.568 -0.942 -7.274 1.00 75.50 91 ARG A CA 1
ATOM 718 C C . ARG A 1 91 ? 22.950 -2.281 -7.885 1.00 75.50 91 ARG A C 1
ATOM 720 O O . ARG A 1 91 ? 24.127 -2.479 -8.144 1.00 75.50 91 ARG A O 1
ATOM 727 N N . ASP A 1 92 ? 21.974 -3.132 -8.183 1.00 72.31 92 ASP A N 1
ATOM 728 C CA . ASP A 1 92 ? 22.221 -4.448 -8.779 1.00 72.31 92 ASP A CA 1
ATOM 729 C C . ASP A 1 92 ? 22.930 -4.310 -10.139 1.00 72.31 92 ASP A C 1
ATOM 731 O O . ASP A 1 92 ? 23.925 -4.985 -10.381 1.00 72.31 92 ASP A O 1
ATOM 735 N N . VAL A 1 93 ? 22.521 -3.340 -10.970 1.00 65.69 93 VAL A N 1
ATOM 736 C CA . VAL A 1 93 ? 23.208 -3.017 -12.238 1.00 65.69 93 VAL A CA 1
ATOM 737 C C . VAL A 1 93 ? 24.651 -2.538 -12.023 1.00 65.69 93 VAL A C 1
ATOM 739 O O . VAL A 1 93 ? 25.533 -2.917 -12.783 1.00 65.69 93 VAL A O 1
ATOM 742 N N . LEU A 1 94 ? 24.915 -1.738 -10.985 1.00 59.62 94 LEU A N 1
ATOM 743 C CA . LEU A 1 94 ? 26.270 -1.269 -10.651 1.00 59.62 94 LEU A CA 1
ATOM 744 C C . LEU A 1 94 ? 27.156 -2.354 -10.021 1.00 59.62 94 LEU A C 1
ATOM 746 O O . LEU A 1 94 ? 28.346 -2.125 -9.845 1.00 59.62 94 LEU A O 1
ATOM 750 N N . THR A 1 95 ? 26.595 -3.503 -9.634 1.00 58.03 95 THR A N 1
ATOM 751 C CA . THR A 1 95 ? 27.378 -4.608 -9.052 1.00 58.03 95 THR A CA 1
ATOM 752 C C . THR A 1 95 ? 27.813 -5.622 -10.115 1.00 58.03 95 THR A C 1
ATOM 754 O O . THR A 1 95 ? 28.728 -6.399 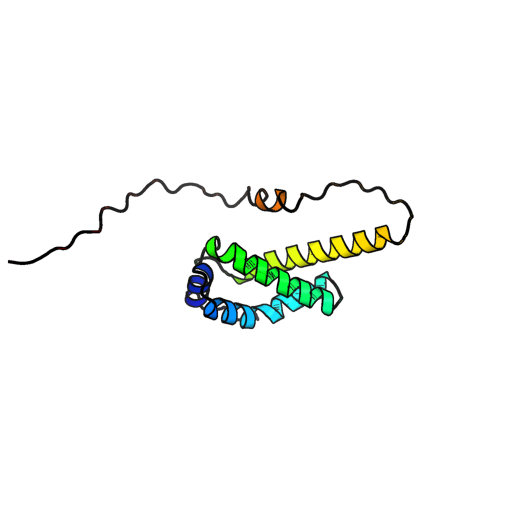-9.864 1.00 58.03 95 THR A O 1
ATOM 757 N N . ASP A 1 96 ? 27.168 -5.608 -11.288 1.00 52.81 96 ASP A N 1
ATOM 758 C CA . ASP A 1 96 ? 27.470 -6.483 -12.432 1.00 52.81 96 ASP A CA 1
ATOM 759 C C . ASP A 1 96 ? 28.482 -5.844 -13.413 1.00 52.81 96 ASP A C 1
ATOM 761 O O . ASP A 1 96 ? 29.137 -6.550 -14.178 1.00 52.81 96 ASP A O 1
ATOM 765 N N . ASP A 1 97 ? 28.665 -4.516 -13.356 1.00 45.28 97 ASP A N 1
ATOM 766 C CA . ASP A 1 97 ? 29.659 -3.757 -14.129 1.00 45.28 97 ASP A CA 1
ATOM 767 C C . ASP A 1 97 ? 30.654 -3.075 -13.176 1.00 45.28 97 ASP A C 1
ATOM 769 O O . ASP A 1 97 ? 30.362 -2.064 -12.537 1.00 45.28 97 ASP A O 1
ATOM 773 N N . ASP A 1 98 ? 31.838 -3.665 -13.042 1.00 48.72 98 ASP A N 1
ATOM 774 C CA . ASP A 1 98 ? 32.925 -3.186 -12.189 1.00 48.72 98 ASP A CA 1
ATOM 775 C C . ASP A 1 98 ? 33.573 -1.921 -12.802 1.00 48.72 98 ASP A C 1
ATOM 777 O O . ASP A 1 98 ? 34.680 -1.972 -13.337 1.00 48.72 98 ASP A O 1
ATOM 781 N N . THR A 1 99 ? 32.889 -0.765 -12.772 1.00 43.75 99 THR A N 1
ATOM 782 C CA . THR A 1 99 ? 33.512 0.555 -12.989 1.00 43.75 99 THR A CA 1
ATOM 783 C C . THR A 1 99 ? 32.968 1.656 -12.061 1.00 43.75 99 THR A C 1
ATOM 785 O O . THR A 1 99 ? 31.902 2.234 -12.241 1.00 43.75 99 THR A O 1
ATOM 788 N N . LEU A 1 100 ? 33.784 1.951 -11.044 1.00 55.94 100 LEU A N 1
ATOM 789 C CA . LEU A 1 100 ? 33.887 3.162 -10.215 1.00 55.94 100 LEU A CA 1
ATOM 790 C C . LEU A 1 100 ? 32.916 4.329 -10.516 1.00 55.94 100 LEU A C 1
ATOM 792 O O . LEU A 1 100 ? 33.199 5.171 -11.368 1.00 55.94 100 LEU A O 1
ATOM 796 N N . VAL A 1 101 ? 31.899 4.503 -9.663 1.00 43.66 101 VAL A N 1
ATOM 797 C CA . VAL A 1 101 ? 31.435 5.839 -9.244 1.00 43.66 101 VAL A CA 1
ATOM 798 C C . VAL A 1 101 ? 31.160 5.815 -7.739 1.00 43.66 101 VAL A C 1
ATOM 800 O O . VAL A 1 101 ? 30.154 5.282 -7.273 1.00 43.66 101 VAL A O 1
ATOM 803 N N . ASP A 1 102 ? 32.095 6.385 -6.980 1.00 51.19 102 ASP A N 1
ATOM 804 C CA . ASP A 1 102 ? 31.897 6.775 -5.586 1.00 51.19 102 ASP A CA 1
ATOM 805 C C . ASP A 1 102 ? 30.912 7.947 -5.532 1.00 51.19 102 ASP A C 1
ATOM 807 O O . ASP A 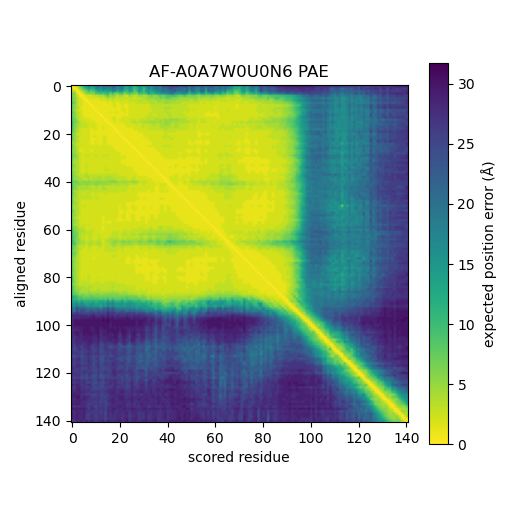1 102 ? 31.262 9.087 -5.820 1.00 51.19 102 ASP A O 1
ATOM 811 N N . GLU A 1 103 ? 29.674 7.659 -5.145 1.00 42.38 103 GLU A N 1
ATOM 812 C CA . GLU A 1 103 ? 28.879 8.606 -4.369 1.00 42.38 103 GLU A CA 1
ATOM 813 C C . GLU A 1 103 ? 28.360 7.887 -3.129 1.00 42.38 103 GLU A C 1
ATOM 815 O O . GLU A 1 103 ? 27.213 7.441 -3.024 1.00 42.38 103 GLU A O 1
ATOM 820 N N . SER A 1 104 ? 29.262 7.780 -2.158 1.00 52.75 104 SER A N 1
ATOM 821 C CA . SER A 1 104 ? 28.938 7.549 -0.761 1.00 52.75 104 SER A CA 1
ATOM 822 C C . SER A 1 104 ? 27.888 8.561 -0.275 1.00 52.75 104 SER A C 1
ATOM 824 O O . SER A 1 104 ? 28.194 9.683 0.114 1.00 52.75 104 SER A O 1
ATOM 826 N N . THR A 1 105 ? 26.619 8.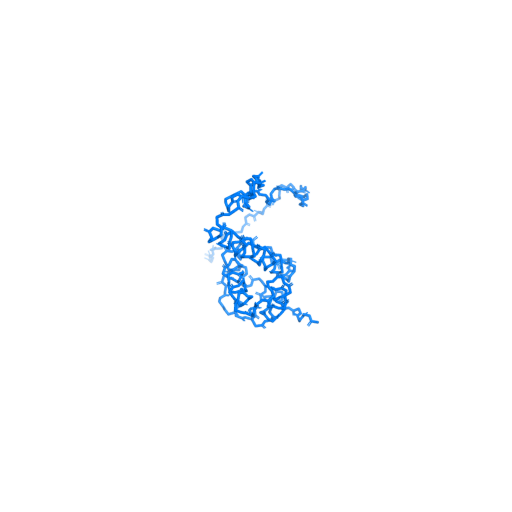156 -0.244 1.00 48.97 105 THR A N 1
ATOM 827 C CA . THR A 1 105 ? 25.633 8.694 0.701 1.00 48.97 105 THR A CA 1
ATOM 828 C C . THR A 1 105 ? 24.923 7.508 1.341 1.00 48.97 105 THR A C 1
ATOM 830 O O . THR A 1 105 ? 24.192 6.799 0.642 1.00 48.97 105 THR A O 1
ATOM 833 N N . PRO A 1 106 ? 25.097 7.256 2.651 1.00 44.09 106 PRO A N 1
ATOM 834 C CA . PRO A 1 106 ? 24.307 6.246 3.329 1.00 44.09 106 PRO A CA 1
ATOM 835 C C . PRO A 1 106 ? 22.857 6.738 3.348 1.00 44.09 106 PRO A C 1
ATOM 837 O O . PRO A 1 106 ? 22.477 7.611 4.126 1.00 44.09 106 PRO A O 1
ATOM 840 N N . GLY A 1 107 ? 22.047 6.221 2.423 1.00 45.03 107 GLY A N 1
ATOM 841 C CA . GLY A 1 107 ? 20.601 6.382 2.478 1.00 45.03 107 GLY A CA 1
ATOM 842 C C . GLY A 1 107 ? 20.094 5.762 3.783 1.00 45.03 107 GLY A C 1
ATOM 843 O O . GLY A 1 107 ? 20.585 4.695 4.157 1.00 45.03 107 GLY A O 1
ATOM 844 N N . PRO A 1 108 ? 19.152 6.412 4.488 1.00 44.50 108 PRO A N 1
ATOM 845 C CA . PRO A 1 108 ? 18.720 5.968 5.805 1.00 44.50 108 PRO A CA 1
ATOM 846 C C . PRO A 1 108 ? 18.241 4.518 5.723 1.00 44.50 108 PRO A C 1
ATOM 848 O O . PRO A 1 108 ? 17.450 4.170 4.841 1.00 44.50 108 PRO A O 1
ATOM 851 N N . SER A 1 109 ? 18.774 3.686 6.619 1.00 43.34 109 SER A N 1
ATOM 852 C CA . SER A 1 109 ? 18.431 2.272 6.753 1.00 43.34 109 SER A CA 1
ATOM 853 C C . SER A 1 109 ? 16.917 2.107 6.905 1.00 43.34 109 SER A C 1
ATOM 855 O O . SER A 1 109 ? 16.218 3.009 7.374 1.00 43.34 109 SER A O 1
ATOM 857 N N . LEU A 1 110 ? 16.401 0.936 6.531 1.00 37.59 110 LEU A N 1
ATOM 858 C CA . LEU A 1 110 ? 14.985 0.584 6.645 1.00 37.59 110 LEU A CA 1
ATOM 859 C C . LEU A 1 110 ? 14.464 0.720 8.090 1.00 3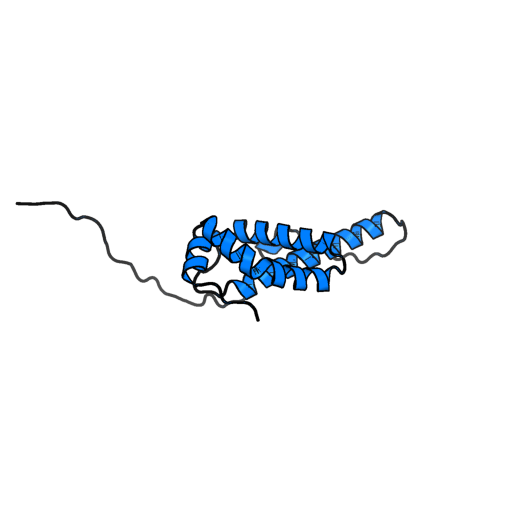7.59 110 LEU A C 1
ATOM 861 O O . LEU A 1 110 ? 13.265 0.880 8.268 1.00 37.59 110 LEU A O 1
ATOM 865 N N . GLU A 1 111 ? 15.355 0.742 9.090 1.00 40.22 111 GLU A N 1
ATOM 866 C CA . GLU A 1 111 ? 15.052 1.057 10.495 1.00 40.22 111 GLU A CA 1
ATOM 867 C C . GLU A 1 111 ? 14.949 2.569 10.787 1.00 40.22 111 GLU A C 1
ATOM 869 O O . GLU A 1 111 ? 14.084 2.990 11.547 1.00 40.22 111 GLU A O 1
ATOM 874 N N . SER A 1 112 ? 15.713 3.426 10.106 1.00 31.59 112 SER A N 1
ATOM 875 C CA . SER A 1 112 ? 15.663 4.891 10.281 1.00 31.59 112 SER A CA 1
ATOM 876 C C . SER A 1 112 ? 14.440 5.535 9.604 1.00 31.59 112 SER A C 1
ATOM 878 O O . SER A 1 112 ? 14.036 6.650 9.934 1.00 31.59 112 SER A O 1
ATOM 880 N N . ALA A 1 113 ? 13.815 4.839 8.648 1.00 42.44 113 ALA A N 1
ATOM 881 C CA . ALA A 1 113 ? 12.582 5.289 7.996 1.00 42.44 113 ALA A CA 1
ATOM 882 C C . ALA A 1 113 ? 11.331 5.162 8.891 1.00 42.44 113 ALA A C 1
ATOM 884 O O . ALA A 1 113 ? 10.299 5.755 8.566 1.00 42.44 113 ALA A O 1
ATOM 885 N N . TRP A 1 114 ? 11.425 4.431 10.009 1.00 37.41 114 TRP A N 1
ATOM 886 C CA . TRP A 1 114 ? 10.390 4.395 11.049 1.00 37.41 114 TRP A CA 1
ATOM 887 C C . TRP A 1 114 ? 10.563 5.554 12.045 1.00 37.41 114 TRP A C 1
ATOM 889 O O . TRP A 1 114 ? 9.582 6.024 12.611 1.00 37.41 114 TRP A O 1
ATOM 899 N N . GLU A 1 115 ? 11.777 6.092 12.185 1.00 31.88 115 GLU A N 1
ATOM 900 C CA . GLU A 1 115 ? 12.069 7.246 13.050 1.00 31.88 115 GLU A CA 1
ATOM 901 C C . GLU A 1 115 ? 11.860 8.593 12.333 1.00 31.88 115 GLU A C 1
ATOM 903 O O . GLU A 1 115 ? 11.434 9.565 12.946 1.00 31.88 115 GLU A O 1
ATOM 908 N N . ALA A 1 116 ? 12.005 8.661 11.004 1.00 32.72 116 ALA A N 1
ATOM 909 C CA . ALA A 1 116 ? 11.761 9.884 10.220 1.00 32.72 116 ALA A CA 1
ATOM 910 C C . ALA A 1 116 ? 10.267 10.239 9.999 1.00 32.72 116 ALA A C 1
ATOM 912 O O . ALA A 1 116 ? 9.941 11.123 9.199 1.00 32.72 116 ALA A O 1
ATOM 913 N N . SER A 1 117 ? 9.339 9.568 10.695 1.00 37.25 117 SER A N 1
ATOM 914 C CA . SER A 1 117 ? 7.992 10.106 10.960 1.00 37.25 117 SER A CA 1
ATOM 915 C C . SER A 1 117 ? 7.951 11.105 12.126 1.00 37.25 117 SER A C 1
ATOM 917 O O . SER A 1 117 ? 6.926 11.753 12.346 1.00 37.25 117 SER A O 1
ATOM 919 N N . GLU A 1 118 ? 9.072 11.322 12.808 1.00 35.94 118 GLU A N 1
ATOM 920 C CA . GLU A 1 118 ? 9.359 12.543 13.554 1.00 35.94 118 GLU A CA 1
ATOM 921 C C . GLU A 1 118 ? 10.062 13.487 12.560 1.00 35.94 118 GLU A C 1
ATOM 923 O O . GLU A 1 118 ? 11.191 13.262 12.159 1.00 35.94 118 GLU A O 1
ATOM 928 N N . VAL A 1 119 ? 9.486 14.542 11.990 1.00 43.62 119 VAL A N 1
ATOM 929 C CA . VAL A 1 119 ? 8.701 15.610 12.590 1.00 43.62 119 VAL A CA 1
ATOM 930 C C . VAL A 1 119 ? 7.962 16.322 11.444 1.00 43.62 119 VAL A C 1
ATOM 932 O O . VAL A 1 119 ? 8.601 16.833 10.526 1.00 43.62 119 VAL A O 1
ATOM 935 N N . ARG A 1 120 ? 6.623 16.409 11.522 1.00 36.97 120 ARG A N 1
ATOM 936 C CA . ARG A 1 120 ? 5.833 17.670 11.504 1.00 36.97 120 ARG A CA 1
ATOM 937 C C . ARG A 1 120 ? 4.416 17.505 10.929 1.00 36.97 120 ARG A C 1
ATOM 939 O O . ARG A 1 120 ? 4.055 18.113 9.929 1.00 36.97 120 ARG A O 1
ATOM 946 N N . CYS A 1 121 ? 3.556 16.848 11.698 1.00 31.25 121 CYS A N 1
ATOM 947 C CA . CYS A 1 121 ? 2.303 17.495 12.091 1.00 31.25 121 CYS A CA 1
ATOM 948 C C . CYS A 1 121 ? 2.503 17.981 13.536 1.00 31.25 121 CYS A C 1
ATOM 950 O O . CYS A 1 121 ? 3.106 17.257 14.331 1.00 31.25 121 CYS A O 1
ATOM 952 N N . PRO A 1 122 ? 2.088 19.197 13.923 1.00 35.25 122 PRO A N 1
ATOM 953 C CA . PRO A 1 122 ? 2.130 19.575 15.321 1.00 35.25 122 PRO A CA 1
ATOM 954 C C . PRO A 1 122 ? 1.082 18.744 16.065 1.00 35.25 122 PRO A C 1
ATOM 956 O O . PRO A 1 122 ? -0.104 19.048 16.015 1.00 35.25 122 PRO A O 1
ATOM 959 N N . TRP A 1 123 ? 1.530 17.750 16.825 1.00 41.47 123 TRP A N 1
ATOM 960 C CA . TRP A 1 123 ? 0.781 17.083 17.896 1.00 41.47 123 TRP A CA 1
ATOM 961 C C . TRP A 1 123 ? 0.488 18.043 19.067 1.00 41.47 123 TRP A C 1
ATOM 963 O O . TRP A 1 123 ? 0.597 17.686 20.242 1.00 41.47 123 TRP A O 1
ATOM 973 N N . ARG A 1 124 ? 0.200 19.324 18.796 1.00 42.44 124 ARG A N 1
ATOM 974 C CA . ARG A 1 124 ? 0.026 20.319 19.851 1.00 42.44 124 ARG A CA 1
ATOM 975 C C . ARG A 1 124 ? -1.357 20.176 20.478 1.00 42.44 124 ARG A C 1
ATOM 977 O O . ARG A 1 124 ? -2.316 20.810 20.064 1.00 42.44 124 ARG A O 1
ATOM 984 N N . ARG A 1 125 ? -1.326 19.454 21.602 1.00 40.47 125 ARG A N 1
ATOM 985 C CA . ARG A 1 125 ? -2.015 19.7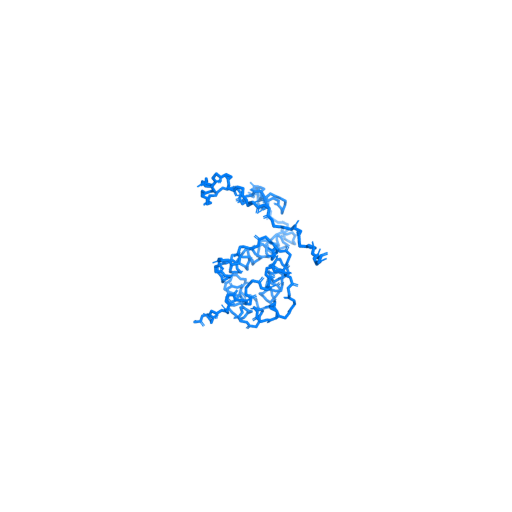67 22.859 1.00 40.47 125 ARG A CA 1
ATOM 986 C C . ARG A 1 125 ? -3.505 19.430 22.881 1.00 40.47 125 ARG A C 1
ATOM 988 O O . ARG A 1 125 ? -4.337 20.300 22.667 1.00 40.47 125 ARG A O 1
ATOM 995 N N . PHE A 1 126 ? -3.826 18.223 23.346 1.00 31.52 126 PHE A N 1
ATOM 996 C CA . PHE A 1 126 ? -5.062 18.033 24.102 1.00 31.52 126 PHE A CA 1
ATOM 997 C C . PHE A 1 126 ? -4.753 17.651 25.555 1.00 31.52 126 PHE A C 1
ATOM 999 O O . PHE A 1 126 ? -4.100 16.636 25.804 1.00 31.52 126 PHE A O 1
ATOM 1006 N N . PRO A 1 127 ? -5.147 18.498 26.527 1.00 41.31 127 PRO A N 1
ATOM 1007 C CA . PRO A 1 127 ? -5.035 18.174 27.936 1.00 41.31 127 PRO A CA 1
ATOM 1008 C C . PRO A 1 127 ? -5.963 17.005 28.266 1.00 41.31 127 PRO A C 1
ATOM 1010 O O . PRO A 1 127 ? -7.038 16.854 27.684 1.00 41.31 127 PRO A O 1
ATOM 1013 N N . LYS A 1 128 ? -5.525 16.194 29.230 1.00 50.41 128 LYS A N 1
ATOM 1014 C CA . LYS A 1 128 ? -6.259 15.051 29.770 1.00 50.41 128 LYS A CA 1
ATOM 1015 C C . LYS A 1 128 ? -7.699 15.461 30.082 1.00 50.41 128 LYS A C 1
ATOM 1017 O O . LYS A 1 128 ? -7.918 16.325 30.929 1.00 50.41 128 LYS A O 1
ATOM 1022 N N . ARG A 1 129 ? -8.677 14.825 29.438 1.00 37.66 129 ARG A N 1
ATOM 1023 C CA . ARG A 1 129 ? -10.057 14.839 29.920 1.00 37.66 129 ARG A CA 1
ATOM 1024 C C . ARG A 1 129 ? -10.444 13.411 30.244 1.00 37.66 129 ARG A C 1
ATOM 1026 O O . ARG A 1 129 ? -10.656 12.590 29.362 1.00 37.66 129 ARG A O 1
ATOM 1033 N N . SER A 1 130 ? -10.449 13.140 31.542 1.00 44.31 130 SER A N 1
ATOM 1034 C CA . SER A 1 130 ? -10.931 11.920 32.165 1.00 44.31 130 SER A CA 1
ATOM 1035 C C . SER A 1 130 ? -12.283 11.535 31.568 1.00 44.31 130 SER A C 1
ATOM 1037 O O . SER A 1 130 ? -13.270 12.249 31.762 1.00 44.31 130 SER A O 1
ATOM 1039 N N . VAL A 1 131 ? -12.344 10.404 30.865 1.00 43.66 131 VAL A N 1
ATOM 1040 C CA . VAL A 1 131 ? -13.614 9.698 30.717 1.00 43.66 131 VAL A CA 1
ATOM 1041 C C . VAL A 1 131 ? -13.902 9.076 32.074 1.00 43.66 131 VAL A C 1
ATOM 1043 O O . VAL A 1 131 ? -13.209 8.184 32.559 1.00 43.66 131 VAL A O 1
ATOM 1046 N N . ARG A 1 132 ? -14.888 9.685 32.730 1.00 38.19 132 ARG A N 1
ATOM 1047 C CA . ARG A 1 132 ? -15.583 9.145 33.885 1.00 38.19 132 ARG A CA 1
ATOM 1048 C C . ARG A 1 132 ? -16.071 7.734 33.560 1.00 38.19 132 ARG A C 1
ATOM 1050 O O . ARG A 1 132 ? -16.655 7.517 32.505 1.00 38.19 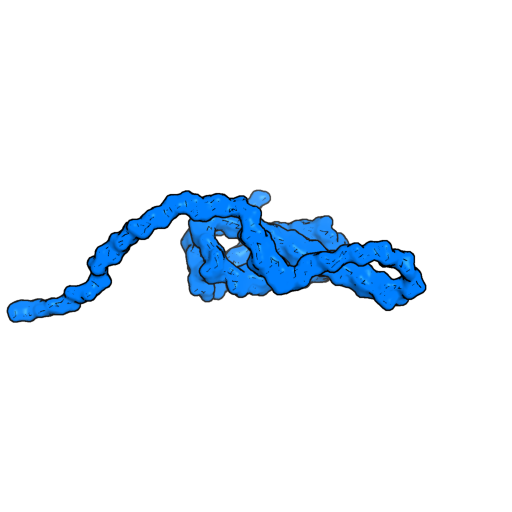132 ARG A O 1
ATOM 1057 N N . SER A 1 133 ? -15.818 6.852 34.522 1.00 38.06 133 SER A N 1
ATOM 1058 C CA . SER A 1 133 ? -16.572 5.655 34.891 1.00 38.06 133 SER A CA 1
ATOM 1059 C C . SER A 1 133 ? -17.769 5.326 33.995 1.00 38.06 133 SER A C 1
ATOM 1061 O O . SER A 1 133 ? -18.794 6.005 34.048 1.00 38.06 133 SER A O 1
ATOM 1063 N N . PHE A 1 134 ? -17.652 4.232 33.248 1.00 34.25 134 PHE A N 1
ATOM 1064 C CA . PHE A 1 134 ? -18.798 3.420 32.870 1.00 34.25 134 PHE A CA 1
ATOM 1065 C C . PHE A 1 134 ? -18.464 1.961 33.145 1.00 34.25 134 PHE A C 1
ATOM 1067 O O . PHE A 1 134 ? -17.524 1.411 32.577 1.00 34.25 134 PHE A O 1
ATOM 1074 N N . GLY A 1 135 ? -19.253 1.366 34.035 1.00 33.28 135 GLY A N 1
ATOM 1075 C CA . GLY A 1 135 ? -19.258 -0.064 34.296 1.00 33.28 135 GLY A CA 1
ATOM 1076 C C . GLY A 1 135 ? -19.454 -0.387 35.770 1.00 33.28 135 GLY A C 1
ATOM 1077 O O . GLY A 1 135 ? -18.479 -0.615 36.471 1.00 33.28 135 GLY A O 1
ATOM 1078 N N . CYS A 1 136 ? -20.704 -0.426 36.234 1.00 30.59 136 CYS A N 1
ATOM 1079 C CA . CYS A 1 136 ? -21.287 -1.705 36.645 1.00 30.59 136 CYS A CA 1
ATOM 1080 C C . CYS A 1 136 ? -22.791 -1.544 36.913 1.00 30.59 136 CYS A C 1
ATOM 1082 O O . CYS A 1 136 ? -23.215 -0.900 37.870 1.00 30.59 136 CYS A O 1
ATOM 1084 N N . THR A 1 137 ? -23.595 -2.127 36.033 1.00 47.50 137 THR A N 1
ATOM 1085 C CA . THR A 1 137 ? -25.002 -2.471 36.245 1.00 47.50 137 THR A CA 1
ATOM 1086 C C . THR A 1 137 ? -25.085 -3.827 36.940 1.00 47.50 137 THR A C 1
ATOM 1088 O O . THR A 1 137 ? -24.541 -4.792 36.405 1.00 47.50 137 THR A O 1
ATOM 1091 N N . THR A 1 138 ? -25.797 -3.942 38.065 1.00 41.72 138 THR A N 1
ATOM 1092 C CA . THR A 1 138 ? -26.354 -5.217 38.584 1.00 41.72 138 THR A CA 1
ATOM 1093 C C . THR A 1 138 ? -27.489 -4.846 39.566 1.00 41.72 138 THR A C 1
ATOM 1095 O O . THR A 1 138 ? -27.230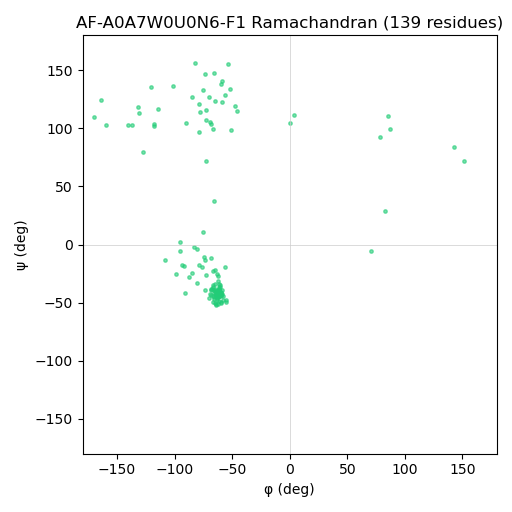 -4.161 40.546 1.00 41.72 138 THR A O 1
ATOM 1098 N N . THR A 1 139 ? -28.766 -4.972 39.169 1.00 39.75 139 THR A N 1
ATOM 1099 C CA . THR A 1 139 ? -29.679 -6.095 39.524 1.00 39.75 139 THR A CA 1
ATOM 1100 C C . THR A 1 139 ? -30.400 -5.829 40.858 1.00 39.75 139 THR A C 1
ATOM 1102 O O . THR A 1 139 ? -29.764 -5.793 41.897 1.00 39.75 139 THR A O 1
ATOM 1105 N N . THR A 1 140 ? -31.656 -5.367 40.834 1.00 44.12 140 THR A N 1
ATOM 1106 C CA . THR A 1 140 ? -32.916 -6.156 40.899 1.00 44.12 140 THR A CA 1
ATOM 1107 C C . THR A 1 140 ? -33.351 -6.459 42.341 1.00 44.12 140 THR A C 1
ATOM 1109 O O . THR A 1 140 ? -32.749 -7.310 42.979 1.00 44.12 140 THR A O 1
ATOM 1112 N N . VAL A 1 141 ? -34.458 -5.792 42.718 1.00 57.03 141 VAL A N 1
ATOM 1113 C CA . VAL A 1 141 ? -35.434 -6.007 43.818 1.00 57.03 141 VAL A CA 1
ATOM 1114 C C . VAL A 1 141 ? -34.924 -5.922 45.254 1.00 57.03 141 VAL A C 1
ATOM 1116 O O . VAL A 1 141 ? -34.205 -6.831 45.708 1.00 57.03 141 VAL A O 1
#

Sequence (141 aa):
MTGRVDQEVVRRFAAGDDAAFSEIYRAYSGPMFSIALRTLGRHDTAADAVQQAFVLAWKASASFAPEADVAPWLFTITRRTAIDLWRRERRDVLTDDDTLVDESTPGPSLESAWEASEVRCPWRRFPKRSVRSFGCTTTTV

pLDDT: mean 74.56, std 24.75, range [30.59, 97.75]